Protein AF-A0A6P0JV10-F1 (afdb_m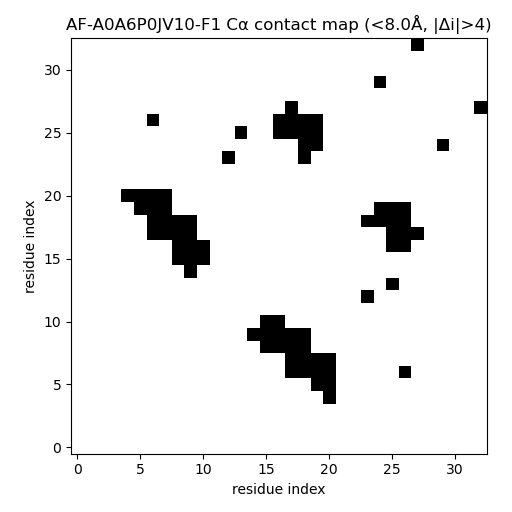onomer)

pLDDT: mean 83.51, std 5.94, range [66.88, 90.31]

Secondary structure (DSSP, 8-state):
--GGGTEEE-TTSGGG-EEETTSS-BHHHHHT-

Solvent-accessible surface area (backbone atoms only — not comparable to full-atom values): 2104 Å² total; per-residue (Å²): 132,77,57,71,84,42,47,44,67,41,66,91,48,78,83,44,40,51,21,35,63,97,55,95,47,45,52,41,70,77,68,74,101

Structure (mmCIF, N/CA/C/O backbone):
data_AF-A0A6P0JV10-F1
#
_entry.id   AF-A0A6P0JV10-F1
#
loop_
_atom_site.group_PDB
_atom_site.id
_atom_site.type_symbol
_atom_site.label_atom_id
_atom_site.label_alt_id
_atom_site.label_comp_id
_atom_site.label_asym_id
_atom_site.label_entity_id
_atom_site.label_seq_id
_atom_site.pdbx_PDB_ins_code
_atom_site.Cartn_x
_atom_site.Cartn_y
_atom_site.Cartn_z
_atom_site.occupancy
_atom_site.B_iso_or_equiv
_atom_site.auth_seq_id
_atom_site.auth_comp_id
_atom_site.auth_asym_id
_atom_site.auth_atom_id
_atom_site.pdbx_PDB_model_num
ATOM 1 N N . MET A 1 1 ? -4.637 -2.256 14.355 1.00 73.81 1 MET A N 1
ATOM 2 C CA . MET A 1 1 ? -5.428 -1.935 13.142 1.00 73.81 1 MET A CA 1
ATOM 3 C C . MET A 1 1 ? -5.155 -2.990 12.073 1.00 73.81 1 MET A C 1
ATOM 5 O O . MET A 1 1 ? -3.991 -3.220 11.772 1.00 73.81 1 MET A O 1
ATOM 9 N N . ASN A 1 2 ? -6.187 -3.627 11.506 1.00 83.75 2 ASN A N 1
ATOM 10 C CA . ASN A 1 2 ? -6.049 -4.620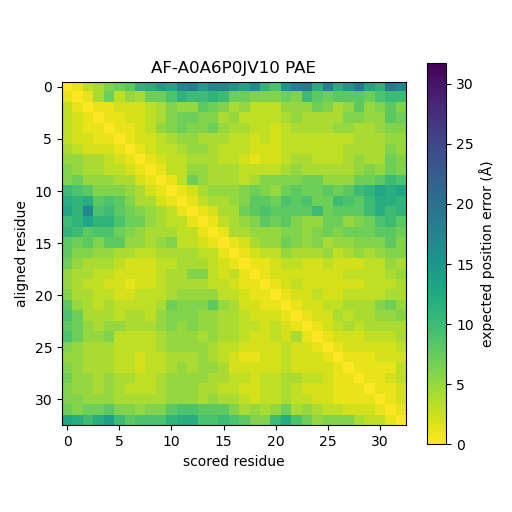 10.425 1.00 83.75 2 ASN A CA 1
ATOM 11 C C . ASN A 1 2 ? -5.862 -3.935 9.061 1.00 83.75 2 ASN A C 1
ATOM 13 O O . ASN A 1 2 ? -6.758 -3.924 8.220 1.00 83.75 2 ASN A O 1
ATOM 17 N N . TRP A 1 3 ? -4.690 -3.332 8.854 1.00 80.50 3 TRP A N 1
ATOM 18 C CA . TRP A 1 3 ? -4.345 -2.566 7.650 1.00 80.50 3 TRP A CA 1
ATOM 19 C C . TRP A 1 3 ? -4.441 -3.384 6.348 1.00 80.50 3 TRP A C 1
ATOM 21 O O . TRP A 1 3 ? -4.735 -2.827 5.295 1.00 80.50 3 TRP A O 1
ATOM 31 N N . GLN A 1 4 ? -4.279 -4.709 6.420 1.00 84.25 4 GLN A N 1
ATOM 32 C CA . GLN A 1 4 ? -4.379 -5.631 5.278 1.00 84.25 4 GLN A CA 1
ATOM 33 C C . GLN A 1 4 ? -5.751 -5.584 4.586 1.00 84.25 4 GLN A C 1
ATOM 35 O O . GLN A 1 4 ? -5.841 -5.810 3.386 1.00 84.25 4 GLN A O 1
ATOM 40 N N . ASN A 1 5 ? -6.816 -5.210 5.305 1.00 86.75 5 ASN A N 1
ATOM 41 C CA . ASN A 1 5 ? -8.148 -5.045 4.711 1.00 86.75 5 ASN A CA 1
ATOM 42 C C . ASN A 1 5 ? -8.275 -3.783 3.843 1.00 86.75 5 ASN A C 1
ATOM 44 O O . ASN A 1 5 ? -9.212 -3.672 3.048 1.00 86.75 5 ASN A O 1
ATOM 48 N N . TYR A 1 6 ? -7.344 -2.838 3.991 1.00 86.75 6 TYR A N 1
ATOM 49 C CA . TYR A 1 6 ? -7.350 -1.543 3.316 1.00 86.75 6 TYR A CA 1
ATOM 50 C C . TYR A 1 6 ? -6.284 -1.435 2.232 1.00 86.75 6 TYR A C 1
ATOM 52 O O . TYR A 1 6 ? -6.316 -0.468 1.483 1.00 86.75 6 TYR A O 1
ATOM 60 N N . ILE A 1 7 ? -5.356 -2.388 2.123 1.00 87.69 7 ILE A N 1
ATOM 61 C CA . ILE A 1 7 ? -4.285 -2.353 1.125 1.00 87.69 7 ILE A CA 1
ATOM 62 C C . ILE A 1 7 ? -4.426 -3.549 0.191 1.00 87.69 7 ILE A C 1
ATOM 64 O O . ILE A 1 7 ? -4.589 -4.684 0.626 1.00 87.69 7 ILE A O 1
ATOM 68 N N . H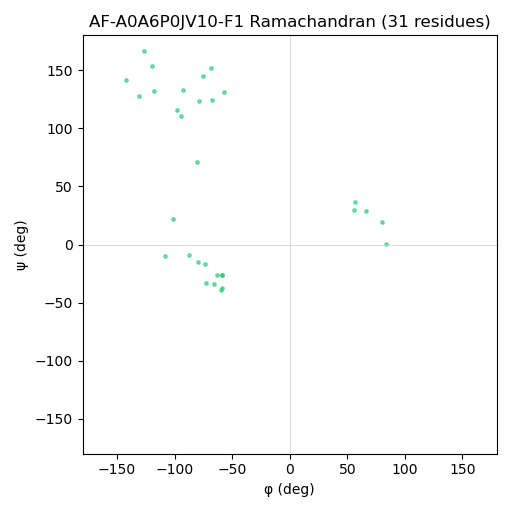IS A 1 8 ? -4.356 -3.297 -1.110 1.00 87.69 8 HIS A N 1
ATOM 69 C CA . HIS A 1 8 ? -4.449 -4.325 -2.131 1.00 87.69 8 HIS A CA 1
ATOM 70 C C . HIS A 1 8 ? -3.499 -4.026 -3.293 1.00 87.69 8 HIS A C 1
ATOM 72 O O . HIS A 1 8 ? -3.337 -2.883 -3.711 1.00 87.69 8 HIS A O 1
ATOM 78 N N . CYS A 1 9 ? -2.882 -5.074 -3.830 1.00 83.19 9 CYS A N 1
ATOM 79 C CA . CYS A 1 9 ? -2.076 -5.010 -5.040 1.00 83.19 9 CYS A CA 1
ATOM 80 C C . CYS A 1 9 ? -2.944 -5.382 -6.253 1.00 83.19 9 CYS A C 1
ATOM 82 O O . CYS A 1 9 ? -3.327 -6.545 -6.394 1.00 83.19 9 CYS A O 1
ATOM 84 N N . GLN A 1 10 ? -3.255 -4.418 -7.132 1.00 78.19 10 GLN A N 1
ATOM 85 C CA . GLN A 1 10 ? -3.844 -4.741 -8.439 1.00 78.19 10 GLN A CA 1
ATOM 86 C C . GLN A 1 10 ? -2.759 -4.756 -9.508 1.00 78.19 10 GLN A C 1
ATOM 88 O O . GLN A 1 10 ? -2.255 -3.696 -9.863 1.00 78.19 10 GLN A O 1
ATOM 93 N N . PRO A 1 11 ? -2.470 -5.901 -10.145 1.00 70.44 11 PRO A N 1
ATOM 94 C CA . PRO A 1 11 ? -1.503 -5.945 -11.243 1.00 70.44 11 PRO A CA 1
ATOM 95 C C . PRO A 1 11 ? -1.949 -5.105 -12.451 1.00 70.44 11 PRO A C 1
ATOM 97 O O . PRO A 1 11 ? -1.121 -4.593 -13.197 1.00 70.44 11 PRO A O 1
ATOM 100 N N . LYS A 1 12 ? -3.265 -4.914 -12.623 1.00 77.00 12 LYS A N 1
ATOM 101 C CA . LYS A 1 12 ? -3.852 -4.153 -13.737 1.00 77.00 12 LYS A CA 1
ATOM 102 C C . LYS A 1 12 ? -3.804 -2.632 -13.552 1.00 77.00 12 LYS A C 1
ATOM 104 O O . LYS A 1 12 ? -4.044 -1.908 -14.511 1.00 77.00 12 LYS A O 1
ATOM 109 N N . ILE A 1 13 ? -3.549 -2.138 -12.341 1.00 66.88 13 ILE A N 1
ATOM 110 C CA . ILE A 1 13 ? -3.660 -0.715 -12.003 1.00 66.88 13 ILE A CA 1
ATOM 111 C C . ILE A 1 13 ? -2.372 -0.311 -11.279 1.00 66.88 13 ILE A C 1
ATOM 113 O O . ILE A 1 13 ? -1.938 -0.986 -10.358 1.00 66.88 13 ILE A O 1
ATOM 117 N N . LEU A 1 14 ? -1.716 0.758 -11.739 1.00 70.50 14 LEU A N 1
ATOM 118 C CA . LEU A 1 14 ? -0.416 1.213 -11.215 1.00 70.50 14 LEU A CA 1
ATOM 119 C C . LEU A 1 14 ? 0.708 0.154 -11.263 1.00 70.50 14 LEU A C 1
ATOM 121 O O . LEU A 1 14 ? 1.549 0.110 -10.372 1.00 70.50 14 LEU A O 1
ATOM 125 N N . LYS A 1 15 ? 0.763 -0.685 -12.310 1.00 79.94 15 LYS A N 1
ATOM 126 C CA . LYS A 1 15 ? 1.848 -1.670 -12.530 1.00 79.94 15 LYS A CA 1
ATOM 127 C C . LYS A 1 15 ? 2.065 -2.655 -11.360 1.00 79.94 15 LYS A C 1
ATOM 129 O O . LYS A 1 15 ? 3.187 -3.098 -11.144 1.00 79.94 15 LYS A O 1
ATOM 134 N N . GLY A 1 16 ? 1.021 -2.988 -10.593 1.00 79.12 16 GLY A N 1
ATOM 135 C CA . GLY A 1 16 ? 1.153 -3.880 -9.432 1.00 79.12 16 GLY A CA 1
ATOM 136 C C . GLY A 1 16 ? 1.689 -3.203 -8.168 1.00 79.12 16 GLY A C 1
ATOM 137 O O . GLY A 1 16 ? 2.167 -3.883 -7.264 1.00 79.12 16 GLY A O 1
ATOM 138 N N . LYS A 1 17 ? 1.612 -1.871 -8.082 1.00 84.88 17 L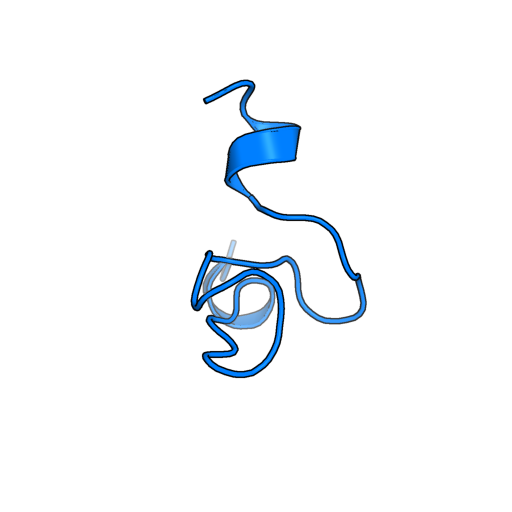YS A N 1
ATOM 139 C CA . LYS A 1 17 ? 1.889 -1.141 -6.840 1.00 84.88 17 LYS A CA 1
ATOM 140 C C . LYS A 1 17 ? 0.808 -1.411 -5.790 1.00 84.88 17 LYS A C 1
ATOM 142 O O . LYS A 1 17 ? -0.355 -1.679 -6.110 1.00 84.88 17 LYS A O 1
ATOM 147 N N . LEU A 1 18 ? 1.200 -1.32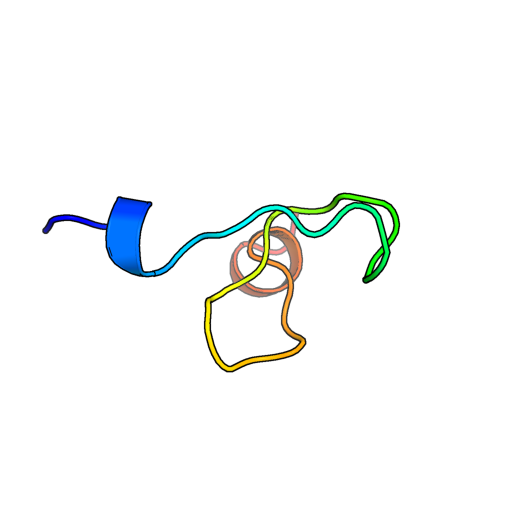3 -4.519 1.00 88.25 18 LEU A N 1
ATOM 148 C CA . LEU A 1 18 ? 0.279 -1.414 -3.389 1.00 88.25 18 LEU A CA 1
ATOM 149 C C . LEU A 1 18 ? -0.631 -0.190 -3.382 1.00 88.25 18 LEU A C 1
ATOM 151 O O . LEU A 1 18 ? -0.155 0.939 -3.338 1.00 88.25 18 LEU A O 1
ATOM 155 N N . MET A 1 19 ? -1.938 -0.414 -3.397 1.00 89.88 19 MET A N 1
ATOM 156 C CA . MET A 1 19 ? -2.940 0.644 -3.406 1.00 89.88 19 MET A CA 1
ATOM 157 C C . MET A 1 19 ? -3.844 0.575 -2.193 1.00 89.88 19 MET A C 1
ATOM 159 O O . MET A 1 19 ? -4.105 -0.500 -1.650 1.00 89.88 19 MET A O 1
ATOM 163 N N . ILE A 1 20 ? -4.384 1.731 -1.817 1.00 90.31 20 ILE A N 1
ATOM 164 C CA . ILE A 1 20 ? -5.424 1.814 -0.797 1.00 90.31 20 ILE A CA 1
ATOM 165 C C . ILE A 1 20 ? -6.763 1.421 -1.435 1.00 90.31 20 ILE A C 1
ATOM 167 O O . ILE A 1 20 ? -7.203 2.006 -2.427 1.00 90.31 20 ILE A O 1
ATOM 171 N N . ARG A 1 21 ? -7.419 0.415 -0.861 1.00 86.81 21 ARG A N 1
ATOM 172 C CA . ARG A 1 21 ? -8.675 -0.174 -1.327 1.00 86.81 21 ARG A CA 1
ATOM 173 C C . ARG A 1 21 ? -9.766 0.894 -1.424 1.00 86.81 21 ARG A C 1
ATOM 175 O O . ARG A 1 21 ? -9.976 1.659 -0.491 1.00 86.81 21 ARG A O 1
ATOM 182 N N . GLY A 1 22 ? -10.462 0.935 -2.561 1.00 85.38 22 GLY A N 1
ATOM 183 C CA . GLY A 1 22 ? -11.476 1.961 -2.846 1.00 85.38 22 GLY A CA 1
ATOM 184 C C . GLY A 1 22 ? -10.909 3.274 -3.394 1.00 85.38 22 GLY A C 1
ATOM 185 O O . GLY A 1 22 ? -11.672 4.182 -3.705 1.00 85.38 22 GLY A O 1
ATOM 186 N N . THR A 1 23 ? -9.590 3.370 -3.570 1.00 85.00 23 THR A N 1
ATOM 187 C CA . THR A 1 23 ? -8.931 4.534 -4.168 1.00 85.00 23 THR A CA 1
ATOM 188 C C . THR A 1 23 ? -8.034 4.110 -5.332 1.00 85.00 23 THR A C 1
ATOM 190 O O . THR A 1 23 ? -7.726 2.933 -5.507 1.00 85.00 23 THR A O 1
ATOM 193 N N . ARG A 1 24 ? -7.593 5.088 -6.130 1.00 84.25 24 ARG A N 1
ATOM 194 C CA . ARG A 1 24 ? -6.517 4.916 -7.122 1.00 84.25 24 ARG A CA 1
ATOM 195 C C . ARG A 1 24 ? -5.178 5.483 -6.628 1.00 84.25 24 ARG A C 1
ATOM 197 O O . ARG A 1 24 ? -4.323 5.817 -7.440 1.00 84.25 24 ARG A O 1
ATOM 204 N N . PHE A 1 25 ? -5.008 5.615 -5.310 1.00 87.12 25 PHE A N 1
ATOM 205 C CA . PHE A 1 25 ? -3.771 6.089 -4.694 1.00 87.12 25 PHE A CA 1
ATOM 206 C C . PHE A 1 25 ? -2.858 4.917 -4.318 1.00 87.12 25 PHE A C 1
ATOM 208 O O . PHE A 1 25 ? -3.302 3.946 -3.698 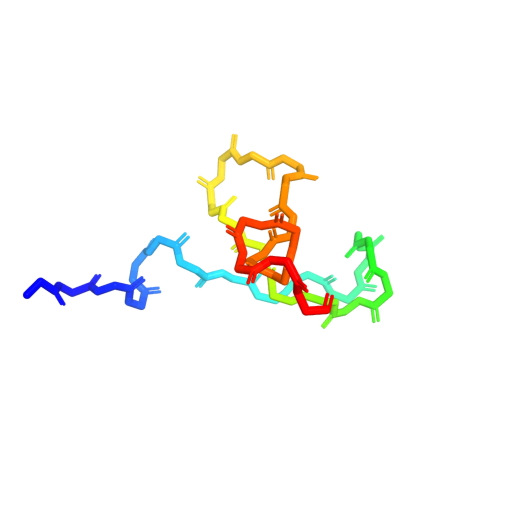1.00 87.12 25 PHE A O 1
ATOM 215 N N . SER A 1 26 ? -1.574 5.029 -4.677 1.00 89.88 26 SER A N 1
ATOM 216 C CA . SER A 1 26 ? -0.537 4.111 -4.193 1.00 89.88 26 SER A CA 1
ATOM 217 C C . SER A 1 26 ? -0.180 4.442 -2.746 1.00 89.88 26 SER A C 1
ATOM 219 O O . SER A 1 26 ? -0.118 5.612 -2.365 1.00 89.88 26 SER A O 1
ATOM 221 N N . VAL A 1 27 ? 0.118 3.409 -1.966 1.00 88.88 27 VAL A N 1
ATOM 222 C CA . VAL A 1 27 ? 0.684 3.534 -0.619 1.00 88.88 27 VAL A CA 1
ATOM 223 C C . VAL A 1 27 ? 2.013 4.294 -0.663 1.00 88.88 27 VAL A C 1
ATOM 225 O O . VAL A 1 27 ? 2.258 5.136 0.193 1.00 88.88 27 VAL A O 1
ATOM 228 N N . GLU A 1 28 ? 2.825 4.081 -1.701 1.00 88.31 28 GLU A N 1
ATOM 229 C CA . GLU A 1 28 ? 4.089 4.806 -1.910 1.00 88.31 28 GLU A CA 1
ATOM 230 C C . GLU A 1 28 ? 3.866 6.318 -2.029 1.00 88.31 28 GLU A C 1
ATOM 232 O O . GLU A 1 28 ? 4.603 7.101 -1.444 1.00 88.31 28 GLU A O 1
ATOM 237 N N . CYS A 1 29 ? 2.789 6.738 -2.704 1.00 86.31 29 CYS A N 1
ATOM 238 C CA . CYS A 1 29 ? 2.464 8.155 -2.863 1.00 86.31 29 CYS A CA 1
ATOM 239 C C . CYS A 1 29 ? 2.108 8.819 -1.527 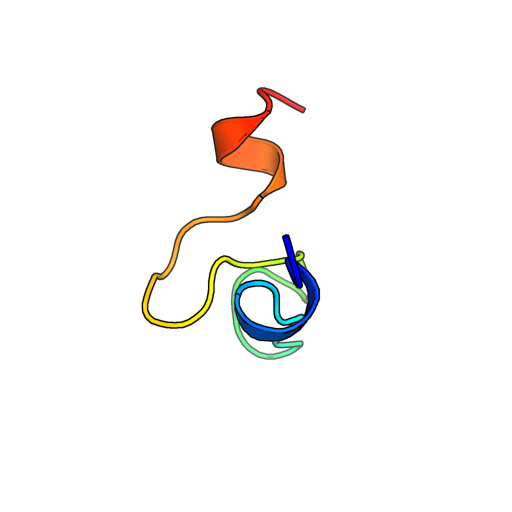1.00 86.31 29 CYS A C 1
ATOM 241 O O . CYS A 1 29 ? 2.408 9.992 -1.330 1.00 86.31 29 CYS A O 1
ATOM 243 N N . LEU A 1 30 ? 1.469 8.078 -0.616 1.00 87.25 30 LEU A N 1
ATOM 244 C CA . LEU A 1 30 ? 1.154 8.568 0.726 1.00 87.25 30 LEU A CA 1
ATOM 245 C C . LEU A 1 30 ? 2.412 8.658 1.602 1.00 87.25 30 LEU A C 1
ATOM 247 O O . LEU A 1 30 ? 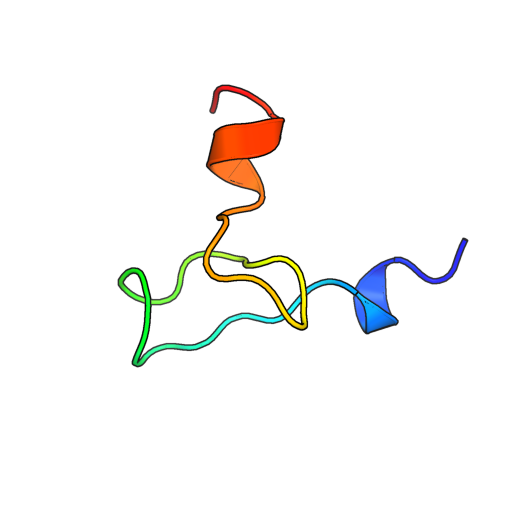2.509 9.528 2.460 1.00 87.25 30 LEU A O 1
ATOM 251 N N . LEU A 1 31 ? 3.358 7.743 1.387 1.00 88.44 31 LEU A N 1
ATOM 252 C CA . LEU A 1 31 ? 4.611 7.658 2.135 1.00 88.44 31 LEU A CA 1
ATOM 253 C C . LEU A 1 31 ? 5.735 8.526 1.544 1.00 88.44 31 LEU A C 1
ATOM 255 O O . LEU A 1 31 ? 6.770 8.670 2.186 1.00 88.44 31 LEU A O 1
ATOM 259 N N . GLY A 1 32 ? 5.541 9.101 0.353 1.00 85.38 32 GLY A N 1
ATOM 260 C CA . GLY A 1 32 ? 6.566 9.873 -0.355 1.00 85.38 32 GLY A CA 1
ATOM 261 C C . GLY A 1 32 ? 7.765 9.032 -0.809 1.00 85.38 32 GLY A C 1
ATOM 262 O O . GLY A 1 32 ? 8.873 9.560 -0.868 1.00 85.38 32 GLY A O 1
ATOM 263 N N . LEU A 1 33 ? 7.543 7.738 -1.074 1.00 83.00 33 LEU A N 1
ATOM 264 C CA . LEU A 1 33 ? 8.556 6.756 -1.488 1.00 83.00 33 LEU A CA 1
ATOM 265 C C . LEU A 1 33 ? 8.603 6.559 -3.008 1.00 83.00 33 LEU A C 1
ATOM 267 O O . LEU A 1 33 ? 7.538 6.674 -3.664 1.00 83.00 33 LEU A O 1
#

Foldseek 3Di:
DPCVVQWDFDCVAPNRAIDGPPDSDGPCVVVVD

Sequence (33 aa):
MNWQNYIHCQPKILKGKLMIRGTRFSVECLLG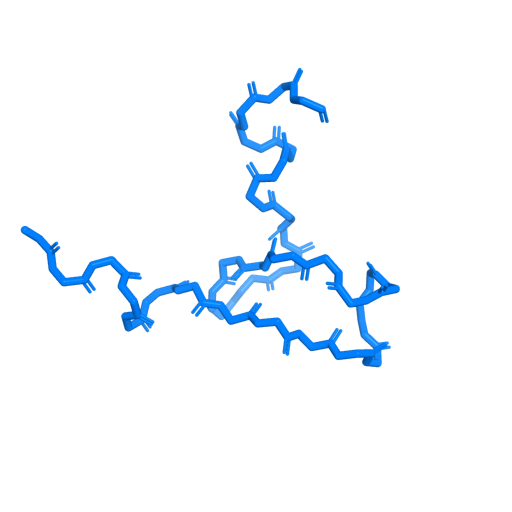L

Radius of gyration: 9.11 Å; Cα contacts (8 Å, |Δi|>4): 39; chains: 1; bounding box: 20×16×27 Å

Mean predicted aligned error: 4.56 Å

Nearest PDB structures (foldseek):
  2ga1-assembly1_B  TM=8.772E-01  e=1.664E-01  Trichormus variabilis ATCC 29413
  5af3-assembly1_B  TM=8.099E-01  e=2.591E+00  Mycobacterium tuberculosis H37Rv
  5af3-assembly1_A  TM=8.092E-01  e=4.617E+00  Mycobacterium tuberculosis H37Rv